Protein AF-A0AAU8EAW0-F1 (afdb_monomer)

Mean predicted aligned error: 10.94 Å

Structure (mmCIF, N/CA/C/O backbone):
data_AF-A0AAU8EAW0-F1
#
_entry.id   AF-A0AAU8EAW0-F1
#
loop_
_atom_site.group_PDB
_atom_site.id
_atom_site.type_symbol
_atom_site.label_atom_id
_atom_site.label_alt_id
_atom_site.label_comp_id
_atom_site.label_asym_id
_atom_site.label_entity_id
_atom_site.label_seq_id
_atom_site.pdbx_PDB_ins_code
_atom_site.Cartn_x
_atom_site.Cartn_y
_atom_site.Cartn_z
_atom_site.occupancy
_atom_site.B_iso_or_equiv
_atom_site.auth_seq_id
_atom_site.auth_comp_id
_atom_site.auth_asym_id
_atom_site.auth_atom_id
_atom_site.pdbx_PDB_model_num
ATOM 1 N N . MET A 1 1 ? -35.815 16.300 14.036 1.00 59.84 1 MET A N 1
ATOM 2 C CA . MET A 1 1 ? -35.276 15.001 14.479 1.00 59.84 1 MET A CA 1
ATOM 3 C C . MET A 1 1 ? -35.008 14.168 13.234 1.00 59.84 1 MET A C 1
ATOM 5 O O . MET A 1 1 ? -35.953 13.705 12.611 1.00 59.84 1 MET A O 1
ATOM 9 N N . ARG A 1 2 ? -33.753 14.115 12.787 1.00 53.47 2 ARG A N 1
ATOM 10 C CA . ARG A 1 2 ? -33.282 13.189 11.749 1.00 53.47 2 ARG A CA 1
ATOM 11 C C . ARG A 1 2 ? -31.911 12.722 12.204 1.00 53.47 2 ARG A C 1
ATOM 13 O O . ARG A 1 2 ? -30.925 13.433 12.042 1.00 53.47 2 ARG A O 1
ATOM 20 N N . ASP A 1 3 ? -31.954 11.607 12.911 1.00 53.25 3 ASP A N 1
ATOM 21 C CA . ASP A 1 3 ? -30.806 10.803 13.284 1.00 53.25 3 ASP A CA 1
ATOM 22 C C . ASP A 1 3 ? -30.134 10.207 12.041 1.00 53.25 3 ASP A C 1
ATOM 24 O O . ASP A 1 3 ? -30.761 10.057 10.990 1.00 53.25 3 ASP A O 1
ATOM 28 N N . ASP A 1 4 ? -28.865 9.854 12.228 1.00 49.25 4 ASP A N 1
ATOM 29 C CA . ASP A 1 4 ? -28.099 8.898 11.430 1.00 49.25 4 ASP A CA 1
ATOM 30 C C . ASP A 1 4 ? -27.756 9.250 9.975 1.00 49.25 4 ASP A C 1
ATOM 32 O O . ASP A 1 4 ? -28.140 8.584 9.018 1.00 49.25 4 ASP A O 1
ATOM 36 N N . PHE A 1 5 ? -26.836 10.202 9.821 1.00 48.66 5 PHE A N 1
ATOM 37 C CA . PHE A 1 5 ? -25.727 9.985 8.886 1.00 48.66 5 PHE A CA 1
ATOM 38 C C . PHE A 1 5 ? -24.404 10.039 9.645 1.00 48.66 5 PHE A C 1
ATOM 40 O O . PHE A 1 5 ? -23.495 10.802 9.321 1.00 48.66 5 PHE A O 1
ATOM 47 N N . ALA A 1 6 ? -24.264 9.153 10.634 1.00 43.41 6 ALA A N 1
ATOM 48 C CA . ALA A 1 6 ? -22.962 8.592 10.954 1.00 43.41 6 ALA A CA 1
ATOM 49 C C . ALA A 1 6 ? -22.536 7.695 9.780 1.00 43.41 6 ALA A C 1
ATOM 51 O O . ALA A 1 6 ? -22.414 6.477 9.904 1.00 43.41 6 ALA A O 1
ATOM 52 N N . ILE A 1 7 ? -22.289 8.304 8.613 1.00 44.94 7 ILE A N 1
ATOM 53 C CA . ILE A 1 7 ? -21.352 7.720 7.668 1.00 44.94 7 ILE A CA 1
ATOM 54 C C . ILE A 1 7 ? -20.058 7.742 8.463 1.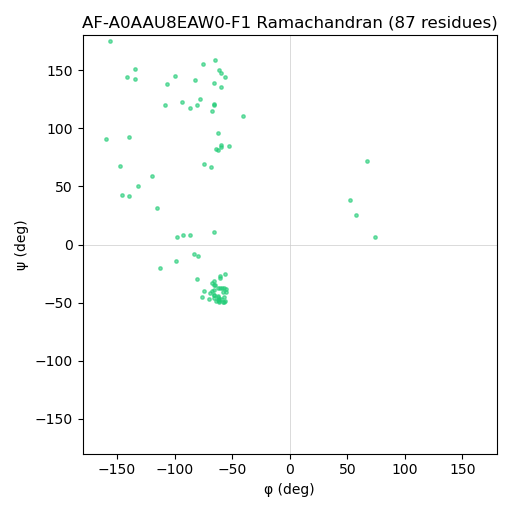00 44.94 7 ILE A C 1
ATOM 56 O O . ILE A 1 7 ? -19.394 8.773 8.574 1.00 44.94 7 ILE A O 1
ATOM 60 N N . LYS A 1 8 ? -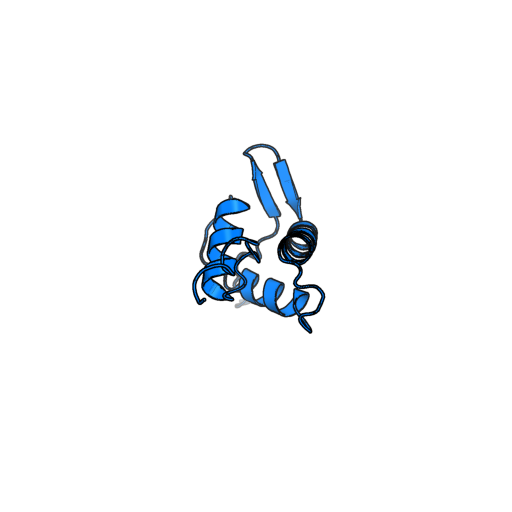19.743 6.610 9.097 1.00 40.16 8 LYS A N 1
ATOM 61 C CA . LYS A 1 8 ? -18.371 6.231 9.373 1.00 40.16 8 LYS A CA 1
ATOM 62 C C . LYS A 1 8 ? -17.688 6.320 8.016 1.00 40.16 8 LYS A C 1
ATOM 64 O O . LYS A 1 8 ? -17.639 5.340 7.283 1.00 40.16 8 LYS A O 1
ATOM 69 N N . GLN A 1 9 ? -17.234 7.516 7.647 1.00 40.25 9 GLN A N 1
ATOM 70 C CA . GL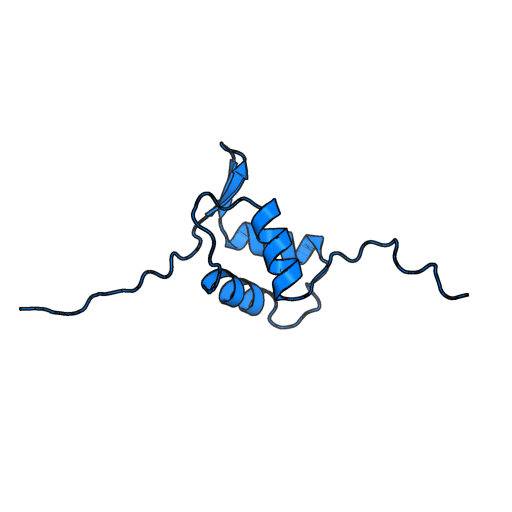N A 1 9 ? -16.191 7.686 6.667 1.00 40.25 9 GLN A CA 1
ATOM 71 C C . GLN A 1 9 ? -14.999 7.028 7.343 1.00 40.25 9 GLN A C 1
ATOM 73 O O . GLN A 1 9 ? -14.208 7.667 8.032 1.00 40.25 9 GLN A O 1
ATOM 78 N N . VAL A 1 10 ? -14.949 5.697 7.223 1.00 41.25 10 VAL A N 1
ATOM 79 C CA . VAL A 1 10 ? -13.702 4.968 7.083 1.00 41.25 10 VAL A CA 1
ATOM 80 C C . VAL A 1 10 ? -12.916 5.859 6.154 1.00 41.25 10 VAL A C 1
ATOM 82 O O . VAL A 1 10 ? -13.397 6.130 5.051 1.00 41.25 10 VAL A O 1
ATOM 85 N N . VAL A 1 11 ? -11.870 6.478 6.697 1.00 47.16 11 VAL A N 1
ATOM 86 C CA . VAL A 1 11 ? -11.070 7.500 6.033 1.00 47.16 11 VAL A CA 1
ATOM 87 C C . VAL A 1 11 ? -10.508 6.822 4.796 1.00 47.16 11 VAL A C 1
ATOM 89 O O . VAL A 1 11 ? -9.459 6.191 4.835 1.00 47.16 11 VAL A O 1
ATOM 92 N N . SER A 1 12 ? -11.304 6.845 3.732 1.00 56.69 12 SER A N 1
ATOM 93 C CA . SER A 1 12 ? -11.029 6.172 2.484 1.00 56.69 12 SER A CA 1
ATOM 94 C C . SER A 1 12 ? -9.843 6.935 1.965 1.00 56.69 12 SER A C 1
ATOM 96 O O . SER A 1 12 ? -9.905 8.155 1.815 1.00 56.69 12 SER A O 1
ATOM 98 N N . LEU A 1 13 ? -8.728 6.232 1.883 1.00 65.06 13 LEU A N 1
ATOM 99 C CA . LEU A 1 13 ? -7.397 6.768 1.683 1.00 65.06 13 LEU A CA 1
ATOM 100 C C . LEU A 1 13 ? -7.355 7.471 0.317 1.00 65.06 13 LEU A C 1
ATOM 102 O O . LEU A 1 13 ? -6.982 6.879 -0.680 1.00 65.06 13 LEU A O 1
ATOM 106 N N . ALA A 1 14 ? -7.831 8.716 0.238 1.00 65.94 14 ALA A N 1
ATOM 107 C CA . ALA A 1 14 ? -8.141 9.353 -1.042 1.00 65.94 14 ALA A CA 1
ATOM 108 C C . ALA A 1 14 ? -6.879 9.570 -1.889 1.00 65.94 14 ALA A C 1
ATOM 110 O O . ALA A 1 14 ? -6.908 9.432 -3.113 1.00 65.94 14 ALA A O 1
ATOM 111 N N . CYS A 1 15 ? -5.760 9.864 -1.220 1.00 70.25 15 CYS A N 1
ATOM 112 C CA . CYS A 1 15 ? -4.467 10.111 -1.838 1.00 70.25 15 CYS A CA 1
ATOM 113 C C . CYS A 1 15 ? -3.341 9.498 -1.003 1.00 70.25 15 CYS A C 1
ATOM 115 O O . CYS A 1 15 ? -3.364 9.554 0.230 1.00 70.25 15 CYS A O 1
ATOM 117 N N . VAL A 1 16 ? -2.321 8.988 -1.691 1.00 77.31 16 VAL A N 1
ATOM 118 C CA . VAL A 1 16 ? -1.063 8.534 -1.089 1.00 77.31 16 VAL A CA 1
ATOM 119 C C . VAL A 1 16 ? 0.022 9.557 -1.411 1.00 77.31 16 VAL A C 1
ATOM 121 O O . VAL A 1 16 ? 0.092 10.064 -2.531 1.00 77.31 16 VAL A O 1
ATOM 124 N N . TYR A 1 17 ? 0.867 9.878 -0.438 1.00 74.62 17 TYR A N 1
ATOM 125 C CA . TYR A 1 17 ? 1.953 10.843 -0.583 1.00 74.62 17 TYR A CA 1
ATOM 126 C C . TYR A 1 17 ? 3.242 10.096 -0.959 1.00 74.62 17 TYR A C 1
ATOM 128 O O . TYR A 1 17 ? 3.666 9.202 -0.227 1.00 74.62 17 TYR A O 1
ATOM 136 N N . LEU A 1 18 ? 3.889 10.435 -2.085 1.00 70.69 18 LEU A N 1
ATOM 137 C CA . LEU A 1 18 ? 5.293 10.024 -2.284 1.00 70.69 18 LEU A CA 1
ATOM 138 C C . LEU A 1 18 ? 6.238 10.964 -1.532 1.00 70.69 18 LEU A C 1
ATOM 140 O O . LEU A 1 18 ? 7.326 10.551 -1.140 1.00 70.69 18 LEU A O 1
ATOM 144 N N . SER A 1 19 ? 5.858 12.230 -1.363 1.00 68.75 19 SER A N 1
ATOM 145 C CA . SER A 1 19 ? 6.653 13.256 -0.686 1.00 68.75 19 SER A CA 1
ATOM 146 C C . SER A 1 19 ? 5.747 14.365 -0.154 1.00 68.75 19 SER A C 1
ATOM 148 O O . SER A 1 19 ? 4.549 14.388 -0.425 1.00 68.75 19 SER A O 1
ATOM 150 N N . SER A 1 20 ? 6.315 15.324 0.579 1.00 67.31 20 SER A N 1
ATOM 151 C CA . SER A 1 20 ? 5.569 16.447 1.168 1.00 67.31 20 SER A CA 1
ATOM 152 C C . SER A 1 20 ? 4.784 17.280 0.143 1.00 67.31 20 SER A C 1
ATOM 154 O O . SER A 1 20 ? 3.794 17.912 0.499 1.00 67.31 20 SER A O 1
ATOM 156 N N . THR A 1 21 ? 5.220 17.285 -1.120 1.00 72.06 21 THR A N 1
ATOM 157 C CA . THR A 1 21 ? 4.612 18.042 -2.227 1.00 72.06 21 THR A CA 1
ATOM 158 C C . THR A 1 21 ? 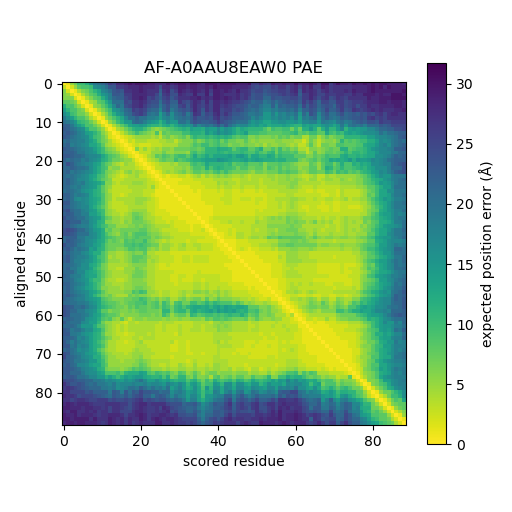3.977 17.157 -3.298 1.00 72.06 21 THR A C 1
ATOM 160 O O . THR A 1 21 ? 3.123 17.625 -4.046 1.00 72.06 21 THR A O 1
ATOM 163 N N . GLU A 1 22 ? 4.367 15.884 -3.375 1.00 76.69 22 GLU A N 1
ATOM 164 C CA . GLU A 1 22 ? 3.931 14.954 -4.417 1.00 76.69 22 GLU A CA 1
ATOM 165 C C . GLU A 1 22 ? 2.963 13.921 -3.844 1.00 76.69 22 GLU A C 1
ATOM 167 O O . GLU A 1 22 ? 3.301 13.145 -2.944 1.00 76.69 22 GLU A O 1
ATOM 172 N N . HIS A 1 23 ? 1.753 13.907 -4.394 1.00 77.38 23 HIS A N 1
ATOM 173 C CA . HIS A 1 23 ? 0.670 13.014 -4.011 1.00 77.38 23 HIS A CA 1
ATOM 174 C C . HIS A 1 23 ? 0.008 12.426 -5.257 1.00 77.38 23 HIS A C 1
ATOM 176 O O . HIS A 1 23 ? 0.000 13.037 -6.325 1.00 77.38 23 HIS A O 1
ATOM 182 N N . PHE A 1 24 ? -0.544 11.225 -5.111 1.00 78.06 24 PHE A N 1
ATOM 183 C CA . PHE A 1 24 ? -1.065 10.421 -6.212 1.00 78.06 24 PHE A CA 1
ATOM 184 C C . PHE A 1 24 ? -2.421 9.874 -5.788 1.00 78.06 24 PHE A C 1
ATOM 186 O O . PHE A 1 24 ? -2.584 9.488 -4.622 1.00 78.06 24 PHE A O 1
ATOM 193 N N . PRO A 1 25 ? -3.382 9.806 -6.721 1.00 82.38 25 PRO A N 1
ATOM 194 C CA . PRO A 1 25 ? -4.633 9.107 -6.484 1.00 82.38 25 PRO A CA 1
ATOM 195 C C . PRO A 1 25 ? -4.372 7.652 -6.090 1.00 82.38 25 PRO A C 1
ATOM 197 O O . PRO A 1 25 ? -3.458 7.016 -6.630 1.00 82.38 25 PRO A O 1
ATOM 200 N N . LEU A 1 26 ? -5.202 7.118 -5.194 1.00 79.38 26 LEU A N 1
ATOM 201 C CA . LEU A 1 26 ? -5.089 5.738 -4.718 1.00 79.38 26 LEU A CA 1
ATOM 202 C C . LEU A 1 26 ? -5.102 4.715 -5.867 1.00 79.38 26 LEU A C 1
ATOM 204 O O . LEU A 1 26 ? -4.280 3.804 -5.873 1.00 79.38 26 LEU A O 1
ATOM 208 N N . ASP A 1 27 ? -5.947 4.906 -6.885 1.00 80.56 27 ASP A N 1
ATOM 209 C CA . ASP A 1 27 ? -5.992 4.049 -8.081 1.00 80.56 27 ASP A CA 1
ATOM 210 C C . ASP A 1 27 ? -4.646 3.981 -8.819 1.00 80.56 27 ASP A C 1
ATOM 212 O O . ASP A 1 27 ? -4.203 2.916 -9.258 1.00 80.56 27 ASP A O 1
ATOM 216 N N . SER A 1 28 ? -3.955 5.120 -8.925 1.00 84.00 28 SER A N 1
ATOM 217 C CA . SER A 1 28 ? -2.644 5.190 -9.575 1.00 84.00 28 SER A CA 1
ATOM 218 C C . SER A 1 28 ? -1.591 4.439 -8.756 1.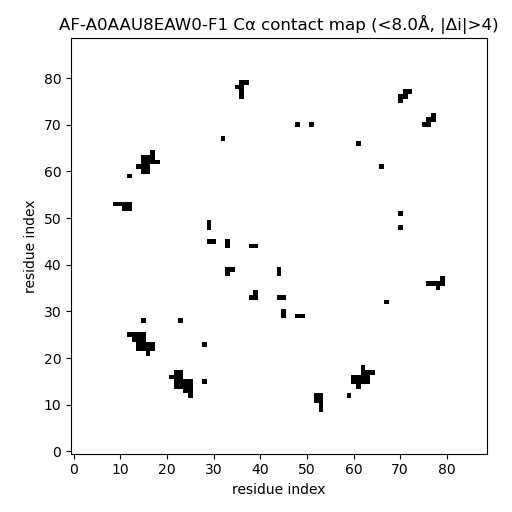00 84.00 28 SER A C 1
ATOM 220 O O . SER A 1 28 ? -0.775 3.693 -9.308 1.00 84.00 28 SER A O 1
ATOM 222 N N . TYR A 1 29 ? -1.661 4.572 -7.427 1.00 86.38 29 TYR A N 1
ATOM 223 C CA . TYR A 1 29 ? -0.824 3.823 -6.496 1.00 86.38 29 TYR A CA 1
ATOM 224 C C . TYR A 1 29 ? -1.048 2.306 -6.608 1.00 86.38 29 TYR A C 1
ATOM 226 O O . TYR A 1 29 ? -0.076 1.568 -6.765 1.00 86.38 29 TYR A O 1
ATOM 234 N N . ILE A 1 30 ? -2.301 1.835 -6.599 1.00 87.19 30 ILE A N 1
ATOM 235 C CA . ILE A 1 30 ? -2.644 0.406 -6.725 1.00 87.19 30 ILE A CA 1
ATOM 236 C C . ILE A 1 30 ? -2.039 -0.170 -8.010 1.00 87.19 30 ILE A C 1
ATOM 238 O O . ILE A 1 30 ? -1.317 -1.172 -7.977 1.00 87.19 30 ILE A O 1
ATOM 242 N N . GLY A 1 31 ? -2.236 0.519 -9.138 1.00 87.88 31 GLY A N 1
ATOM 243 C CA . GLY A 1 31 ? -1.665 0.110 -10.418 1.00 87.88 31 GLY A CA 1
ATOM 244 C C . GLY A 1 31 ? -0.131 0.060 -10.410 1.00 87.88 31 GLY A C 1
ATOM 245 O O . GLY A 1 31 ? 0.464 -0.842 -11.009 1.00 87.88 31 GLY A O 1
ATOM 246 N N . GLN A 1 32 ? 0.534 0.997 -9.729 1.00 86.62 32 GLN A N 1
ATOM 247 C CA . GLN A 1 32 ? 1.991 0.993 -9.568 1.00 86.62 32 GLN A CA 1
ATOM 248 C C . GLN A 1 32 ? 2.471 -0.150 -8.663 1.00 86.62 32 GLN A C 1
ATOM 250 O O . GLN A 1 32 ? 3.461 -0.813 -8.990 1.00 86.62 32 GLN A O 1
ATOM 255 N N . TYR A 1 33 ? 1.767 -0.420 -7.564 1.00 86.81 33 TYR A N 1
ATOM 256 C CA . TYR A 1 33 ? 2.088 -1.493 -6.626 1.00 86.81 33 TYR A CA 1
ATOM 257 C C . TYR A 1 33 ? 2.024 -2.869 -7.307 1.00 86.81 33 TYR A C 1
ATOM 259 O O . TYR A 1 33 ? 3.002 -3.621 -7.278 1.00 86.81 33 TYR A O 1
ATOM 267 N N . ILE A 1 34 ? 0.933 -3.152 -8.032 1.00 87.44 34 ILE A N 1
ATOM 268 C CA . ILE A 1 34 ? 0.751 -4.398 -8.798 1.00 87.44 34 ILE A CA 1
ATOM 269 C C . ILE A 1 34 ? 1.879 -4.589 -9.814 1.00 87.44 34 ILE A C 1
ATOM 271 O O . ILE A 1 34 ? 2.434 -5.684 -9.935 1.00 87.44 34 ILE A O 1
ATOM 275 N N . LYS A 1 35 ? 2.234 -3.527 -10.550 1.00 86.69 35 LYS A N 1
ATOM 276 C CA . LYS A 1 35 ? 3.316 -3.558 -11.546 1.00 86.69 35 LYS A CA 1
ATOM 277 C C . LYS A 1 35 ? 4.663 -3.875 -10.907 1.00 86.69 35 LYS A C 1
ATOM 279 O O . LYS A 1 35 ? 5.377 -4.738 -11.403 1.00 86.69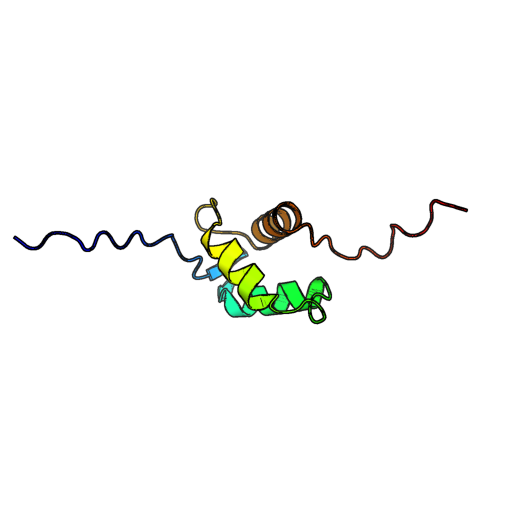 35 LYS A O 1
ATOM 284 N N . THR A 1 36 ? 4.986 -3.198 -9.811 1.00 83.62 36 THR A N 1
ATOM 285 C CA . THR A 1 36 ? 6.294 -3.304 -9.148 1.00 83.62 36 THR A CA 1
ATOM 286 C C . THR A 1 36 ? 6.501 -4.681 -8.517 1.00 83.62 36 THR A C 1
ATOM 288 O O . THR A 1 36 ? 7.613 -5.196 -8.501 1.00 83.62 36 THR A O 1
ATOM 291 N N . ARG A 1 37 ? 5.426 -5.308 -8.027 1.00 82.44 37 ARG A N 1
ATOM 292 C CA . ARG A 1 37 ? 5.460 -6.627 -7.374 1.00 82.44 37 ARG A CA 1
ATOM 293 C C . ARG A 1 37 ? 5.082 -7.783 -8.309 1.00 82.44 37 ARG A C 1
ATOM 295 O O . ARG A 1 37 ? 4.964 -8.914 -7.856 1.00 82.44 37 ARG A O 1
ATOM 302 N N . ASN A 1 38 ? 4.897 -7.506 -9.603 1.00 84.62 38 ASN A N 1
ATOM 303 C CA . ASN A 1 38 ? 4.471 -8.471 -10.620 1.00 84.62 38 ASN A CA 1
ATOM 304 C C . ASN A 1 38 ? 3.187 -9.250 -10.250 1.00 84.62 38 ASN A C 1
ATOM 306 O O 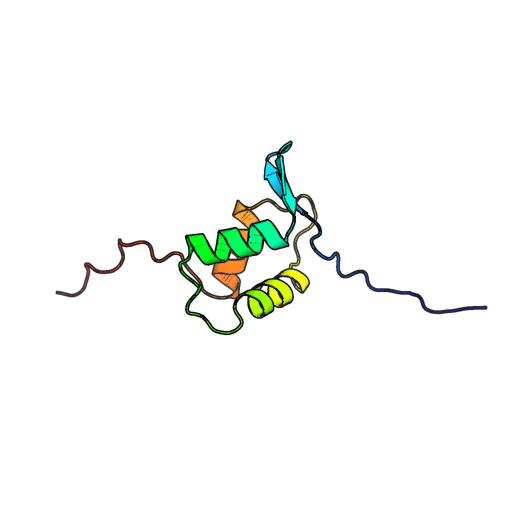. ASN A 1 38 ? 3.047 -10.434 -10.548 1.00 84.62 38 ASN A O 1
ATOM 310 N N . LEU A 1 39 ? 2.222 -8.582 -9.611 1.00 83.44 39 LEU A N 1
ATOM 311 C CA . LEU A 1 39 ? 0.996 -9.214 -9.100 1.00 83.44 39 LEU A CA 1
ATOM 312 C C . LEU A 1 39 ? -0.127 -9.295 -10.140 1.00 83.44 39 LEU A C 1
ATOM 314 O O . LEU A 1 39 ? -1.242 -9.673 -9.808 1.00 83.44 39 LEU A O 1
ATOM 318 N N . ARG A 1 40 ? 0.139 -8.961 -11.409 1.00 83.38 40 ARG A N 1
ATOM 319 C CA . ARG A 1 40 ? -0.881 -8.980 -12.477 1.00 83.38 40 ARG A CA 1
ATOM 320 C C . ARG A 1 40 ? -1.497 -10.360 -12.702 1.00 83.38 40 ARG A C 1
ATOM 322 O O . ARG A 1 40 ? -2.622 -10.451 -13.174 1.00 83.38 40 ARG A O 1
ATOM 329 N N . SER A 1 41 ? -0.753 -11.418 -12.389 1.00 82.38 41 SER A N 1
ATOM 330 C CA . SER A 1 41 ? -1.228 -12.801 -12.486 1.00 82.38 41 SER A CA 1
ATOM 331 C C . SER A 1 41 ? -2.096 -13.220 -11.296 1.00 82.38 41 SER A C 1
ATOM 333 O O . SER A 1 41 ? -2.685 -14.297 -11.332 1.00 82.38 41 SER A O 1
ATOM 335 N N . VAL A 1 42 ? -2.167 -12.404 -10.236 1.00 82.88 42 VAL A N 1
ATOM 336 C CA . VAL A 1 42 ? -3.012 -12.673 -9.071 1.00 82.88 42 VAL A CA 1
ATOM 337 C C . VAL A 1 42 ? -4.448 -12.252 -9.404 1.00 82.88 42 VAL A C 1
ATOM 339 O O . VAL A 1 42 ? -4.691 -11.080 -9.704 1.00 82.88 42 VAL A O 1
ATOM 342 N N . PRO A 1 43 ? -5.420 -13.178 -9.361 1.00 84.12 43 PRO A N 1
ATOM 343 C CA . PRO A 1 43 ? -6.804 -12.849 -9.666 1.00 84.12 43 PRO A CA 1
ATOM 344 C C . PRO A 1 43 ? -7.371 -11.891 -8.616 1.00 84.12 43 PRO A C 1
ATOM 346 O O . PRO A 1 43 ? -7.148 -12.064 -7.419 1.00 84.12 43 PRO A O 1
ATOM 349 N N . ASN A 1 44 ? -8.146 -10.901 -9.067 1.00 86.44 44 ASN A N 1
ATOM 350 C CA . ASN A 1 44 ? -8.798 -9.899 -8.216 1.00 86.44 44 ASN A CA 1
ATOM 351 C C . ASN A 1 44 ? -7.838 -9.079 -7.337 1.00 86.44 44 ASN A C 1
ATOM 353 O O . ASN A 1 44 ? -8.254 -8.573 -6.295 1.00 86.44 44 ASN A O 1
ATOM 357 N N . ILE A 1 45 ? -6.572 -8.926 -7.740 1.00 86.12 45 ILE A N 1
ATOM 358 C CA . ILE A 1 45 ? -5.582 -8.202 -6.938 1.00 86.12 45 ILE A CA 1
ATOM 359 C C . ILE A 1 45 ? -5.984 -6.749 -6.664 1.00 86.12 45 ILE A C 1
ATOM 361 O O . ILE A 1 45 ? -5.798 -6.284 -5.544 1.00 86.12 45 ILE A O 1
ATOM 365 N N . ASP A 1 46 ? -6.599 -6.061 -7.628 1.00 85.31 46 ASP A N 1
ATOM 366 C CA . ASP A 1 46 ? -7.102 -4.696 -7.449 1.00 85.31 46 ASP A CA 1
ATOM 367 C C . ASP A 1 46 ? -8.145 -4.626 -6.324 1.00 85.31 46 ASP A C 1
ATOM 369 O O . ASP A 1 46 ? -8.024 -3.806 -5.419 1.00 85.31 46 ASP A O 1
ATOM 373 N N . ASN A 1 47 ? -9.115 -5.549 -6.312 1.00 86.19 47 ASN A N 1
ATOM 374 C CA . ASN A 1 47 ? -10.137 -5.619 -5.262 1.00 86.19 47 ASN A CA 1
ATOM 375 C C . ASN A 1 47 ? -9.539 -5.987 -3.899 1.00 86.19 47 ASN A C 1
ATOM 377 O O . ASN A 1 47 ? -9.949 -5.429 -2.882 1.00 86.19 47 ASN A O 1
ATOM 381 N N . ILE A 1 48 ? -8.568 -6.907 -3.867 1.00 87.69 48 ILE A N 1
ATOM 382 C CA . ILE A 1 48 ? -7.863 -7.281 -2.634 1.00 87.69 48 ILE A CA 1
ATOM 383 C C . ILE A 1 48 ? -7.133 -6.062 -2.068 1.00 87.69 48 ILE A C 1
ATOM 385 O O . ILE A 1 48 ? -7.252 -5.784 -0.876 1.00 87.69 48 ILE A O 1
ATOM 389 N N . LEU A 1 49 ? -6.403 -5.322 -2.906 1.00 86.44 49 LEU A N 1
ATOM 390 C CA . LEU A 1 49 ? -5.682 -4.121 -2.493 1.00 86.44 49 LEU A CA 1
ATOM 391 C C . LEU A 1 49 ? -6.645 -3.035 -2.019 1.00 86.44 49 LEU A C 1
ATOM 393 O O . LEU A 1 49 ? -6.453 -2.533 -0.916 1.00 86.44 49 LEU A O 1
ATOM 397 N N . SER A 1 50 ? -7.706 -2.731 -2.772 1.00 84.56 50 SER A N 1
ATOM 398 C CA . SER A 1 50 ? -8.719 -1.750 -2.362 1.00 84.56 50 SER A CA 1
ATOM 399 C C . SER A 1 50 ? -9.352 -2.109 -1.017 1.00 84.56 50 SER A C 1
ATOM 401 O O . SER A 1 50 ? -9.336 -1.288 -0.106 1.00 84.56 50 SER A O 1
ATOM 403 N N . SER A 1 51 ? -9.807 -3.353 -0.838 1.00 85.62 51 SER A N 1
ATOM 404 C CA . SER A 1 51 ? -10.419 -3.797 0.424 1.00 85.62 51 SER A CA 1
ATOM 405 C C . SER A 1 51 ? -9.431 -3.792 1.597 1.00 85.62 51 SER A C 1
ATOM 407 O O . SER A 1 51 ? -9.776 -3.457 2.732 1.00 85.62 51 SER A O 1
ATOM 409 N N . THR A 1 52 ? -8.163 -4.103 1.324 1.00 86.00 52 THR A N 1
ATOM 410 C CA . THR A 1 52 ? -7.093 -4.009 2.322 1.00 86.00 52 THR A CA 1
ATOM 411 C C . THR A 1 52 ? -6.855 -2.553 2.722 1.00 86.00 52 THR A C 1
ATOM 413 O O . THR A 1 52 ? -6.757 -2.251 3.907 1.00 86.00 52 THR A O 1
ATOM 416 N N . LEU A 1 53 ? -6.833 -1.631 1.759 1.00 82.31 53 LEU A N 1
ATOM 417 C CA . LEU A 1 53 ? -6.642 -0.196 1.986 1.00 82.31 53 LEU A CA 1
ATOM 418 C C . LEU A 1 53 ? -7.803 0.449 2.756 1.00 82.31 53 LEU A C 1
ATOM 420 O O . LEU A 1 53 ? -7.559 1.351 3.554 1.00 82.31 53 LEU A O 1
ATOM 424 N N . GLU A 1 54 ? -9.034 -0.046 2.604 1.00 82.62 54 GLU A N 1
ATOM 425 C CA . GLU A 1 54 ? -10.173 0.361 3.446 1.00 82.62 54 GLU A CA 1
ATOM 426 C C . GLU A 1 54 ? -9.944 0.042 4.932 1.00 82.62 54 GLU A C 1
ATOM 428 O O . GLU A 1 54 ? -10.438 0.745 5.809 1.00 82.62 54 GLU A O 1
ATOM 433 N N . SER A 1 55 ? -9.161 -0.997 5.228 1.00 82.38 55 SER A N 1
ATOM 434 C CA . SER A 1 55 ? -8.815 -1.398 6.596 1.00 82.38 55 SER A CA 1
ATOM 435 C C . SER A 1 55 ? -7.511 -0.769 7.100 1.00 82.38 55 SER A C 1
ATOM 437 O O . SER A 1 55 ? -7.018 -1.156 8.163 1.00 82.38 55 SER A O 1
ATOM 439 N N . TYR A 1 56 ? -6.923 0.176 6.358 1.00 83.06 56 TYR A N 1
ATOM 440 C CA . TYR A 1 56 ? -5.658 0.791 6.745 1.00 83.06 56 TYR A CA 1
ATOM 441 C C . TYR A 1 56 ? -5.812 1.620 8.031 1.00 83.06 56 TYR A C 1
ATOM 443 O O . TYR A 1 56 ? -6.585 2.579 8.058 1.00 83.06 56 TYR A O 1
ATOM 451 N N . PRO A 1 57 ? -5.063 1.307 9.107 1.00 79.31 57 PRO A N 1
ATOM 452 C CA . PRO A 1 57 ? -5.211 2.002 10.385 1.00 79.31 57 PRO A CA 1
ATOM 453 C C . PRO A 1 57 ? -4.427 3.323 10.462 1.00 79.31 57 PRO A C 1
ATOM 455 O O . PRO A 1 57 ? -4.537 4.039 11.461 1.00 79.31 57 PRO A O 1
ATOM 458 N N . GLY A 1 58 ? -3.584 3.628 9.470 1.00 73.62 58 GLY A N 1
ATOM 459 C CA . GLY A 1 58 ? -2.718 4.805 9.498 1.00 73.62 58 GLY A CA 1
ATOM 460 C C . GLY A 1 58 ? -3.472 6.105 9.218 1.00 73.62 58 GLY A C 1
ATOM 461 O O . GLY A 1 58 ? -4.531 6.128 8.594 1.00 73.62 58 GLY A O 1
ATOM 462 N N . LYS A 1 59 ? -2.915 7.213 9.713 1.00 70.56 59 LYS A N 1
ATOM 463 C CA . LYS A 1 59 ? -3.498 8.551 9.562 1.00 70.56 59 LYS A CA 1
ATOM 464 C C . LYS A 1 59 ? -2.800 9.311 8.430 1.00 70.56 59 LYS A C 1
ATOM 466 O O . LYS A 1 59 ? -1.590 9.161 8.279 1.00 70.56 59 LYS A O 1
ATOM 471 N N . PRO A 1 60 ? -3.518 10.154 7.668 1.00 67.75 60 PRO A N 1
ATOM 472 C CA . PRO A 1 60 ? -2.892 11.028 6.681 1.00 67.75 60 PRO A CA 1
ATOM 473 C C . PRO A 1 60 ? -1.873 11.995 7.316 1.00 67.75 60 PRO A C 1
ATOM 475 O O . PRO A 1 60 ? -2.112 12.454 8.439 1.00 67.75 60 PRO A O 1
ATOM 478 N N . PRO A 1 61 ? -0.794 12.372 6.601 1.00 72.56 61 PRO A N 1
ATOM 479 C CA . PRO A 1 61 ? -0.431 11.945 5.245 1.00 72.56 61 PRO A CA 1
ATOM 480 C C . PRO A 1 61 ? 0.185 10.538 5.226 1.00 72.56 61 PRO A C 1
ATOM 482 O O . PRO A 1 61 ? 1.171 10.271 5.905 1.00 72.56 61 PRO A O 1
ATOM 485 N N . VAL A 1 62 ? -0.390 9.640 4.422 1.00 77.75 62 VAL A N 1
ATOM 486 C CA . VAL A 1 62 ? 0.099 8.262 4.293 1.00 77.75 62 VAL A CA 1
ATOM 487 C C . VAL A 1 62 ? 1.190 8.224 3.238 1.00 77.75 62 VAL A C 1
ATOM 489 O O . VAL A 1 62 ? 0.933 8.518 2.069 1.00 77.75 62 VAL A O 1
ATOM 492 N N . MET A 1 63 ? 2.400 7.865 3.651 1.00 84.44 63 MET A N 1
ATOM 493 C CA . MET A 1 63 ? 3.539 7.779 2.747 1.00 84.44 63 MET A CA 1
ATOM 494 C C . MET A 1 63 ? 3.542 6.448 1.987 1.00 84.44 63 MET A C 1
ATOM 496 O O . MET A 1 63 ? 3.252 5.395 2.555 1.00 84.44 63 MET A O 1
ATOM 500 N N . VAL A 1 64 ? 3.925 6.475 0.707 1.00 84.19 64 VAL A N 1
ATOM 501 C CA . VAL A 1 64 ? 3.995 5.274 -0.150 1.00 84.19 64 VAL A CA 1
ATOM 502 C C . VAL A 1 64 ? 4.871 4.175 0.448 1.00 84.19 64 VAL A C 1
ATOM 504 O O . VAL A 1 64 ? 4.539 3.00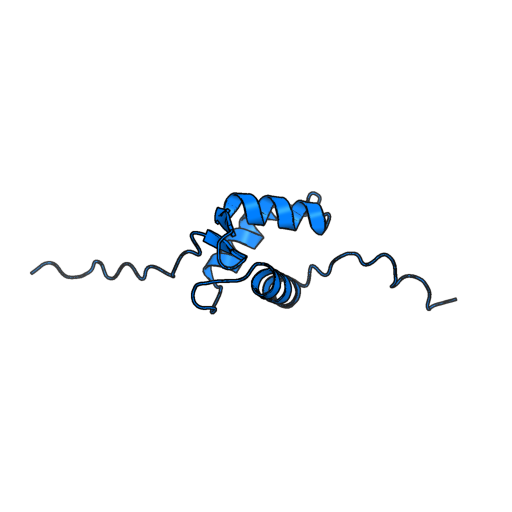0 0.337 1.00 84.19 64 VAL A O 1
ATOM 507 N N . ASN A 1 65 ? 5.987 4.528 1.086 1.00 83.12 65 ASN A N 1
ATOM 508 C CA . ASN A 1 65 ? 6.886 3.556 1.711 1.00 83.12 65 ASN A CA 1
ATOM 509 C C . ASN A 1 65 ? 6.233 2.832 2.901 1.00 83.12 65 ASN A C 1
ATOM 511 O O . ASN A 1 65 ? 6.352 1.612 3.006 1.00 83.12 65 ASN A O 1
ATOM 515 N N . GLU A 1 66 ? 5.519 3.562 3.757 1.00 84.75 66 GLU A N 1
ATOM 516 C CA . GLU A 1 66 ? 4.779 3.025 4.898 1.00 84.75 66 GLU A CA 1
ATOM 517 C C . GLU A 1 66 ? 3.637 2.133 4.417 1.00 84.75 66 GLU A C 1
ATOM 519 O O . GLU A 1 66 ? 3.500 0.999 4.877 1.00 84.75 66 GLU A O 1
ATOM 524 N N . LEU A 1 67 ? 2.885 2.604 3.418 1.00 85.00 67 LEU A N 1
ATOM 525 C CA . LEU A 1 67 ? 1.790 1.849 2.829 1.00 85.00 67 LEU A CA 1
ATOM 526 C C . LEU A 1 67 ? 2.292 0.560 2.174 1.00 85.00 67 LEU A C 1
ATOM 528 O O . LEU A 1 67 ? 1.754 -0.510 2.439 1.00 85.00 67 LEU A O 1
ATOM 532 N N . ASN A 1 68 ? 3.385 0.631 1.409 1.00 86.69 68 ASN A N 1
ATOM 533 C CA . ASN A 1 68 ? 4.031 -0.544 0.827 1.00 86.69 68 ASN A CA 1
ATOM 534 C C . ASN A 1 68 ? 4.457 -1.541 1.908 1.00 86.69 68 ASN A C 1
ATOM 536 O O . ASN A 1 68 ? 4.151 -2.722 1.794 1.00 86.69 68 ASN A O 1
ATOM 540 N N . ALA A 1 69 ? 5.140 -1.082 2.959 1.00 86.06 69 ALA A N 1
ATOM 541 C CA . ALA A 1 69 ? 5.590 -1.953 4.042 1.00 86.06 69 ALA A CA 1
ATOM 542 C C . ALA A 1 69 ? 4.413 -2.610 4.777 1.00 86.06 69 ALA A C 1
ATOM 544 O O . ALA A 1 69 ? 4.484 -3.780 5.161 1.00 86.06 69 ALA A O 1
ATOM 545 N N . TRP A 1 70 ? 3.318 -1.872 4.955 1.00 87.81 70 TRP A N 1
ATOM 546 C CA . TRP A 1 70 ? 2.115 -2.388 5.582 1.00 87.81 70 TRP A CA 1
ATOM 547 C C . TRP A 1 70 ? 1.397 -3.412 4.700 1.00 87.81 70 TRP A C 1
ATOM 549 O O . TRP A 1 70 ? 1.090 -4.494 5.190 1.00 87.81 70 TRP A O 1
ATOM 559 N N . ILE A 1 71 ? 1.189 -3.139 3.407 1.00 87.00 71 ILE A N 1
ATOM 560 C CA . ILE A 1 71 ? 0.571 -4.099 2.477 1.00 87.00 71 ILE A CA 1
ATOM 561 C C . ILE A 1 71 ? 1.439 -5.355 2.344 1.00 87.00 71 ILE A C 1
ATOM 563 O O . ILE A 1 71 ? 0.914 -6.464 2.438 1.00 87.00 71 ILE A O 1
ATOM 567 N N . ASP A 1 72 ? 2.761 -5.209 2.210 1.00 86.31 72 ASP A N 1
ATOM 568 C CA . ASP A 1 72 ? 3.700 -6.337 2.163 1.00 86.31 72 ASP A CA 1
ATOM 569 C C . ASP A 1 72 ? 3.576 -7.220 3.420 1.00 86.31 72 ASP A C 1
ATOM 571 O O . ASP A 1 72 ? 3.666 -8.446 3.331 1.00 86.31 72 ASP A O 1
ATOM 575 N N . LYS A 1 73 ? 3.356 -6.614 4.596 1.00 85.12 73 LYS A N 1
ATOM 576 C CA . LYS A 1 73 ? 3.146 -7.329 5.864 1.00 85.12 73 LYS A CA 1
ATOM 577 C C . LYS A 1 73 ? 1.756 -7.965 5.959 1.00 85.12 73 LYS A C 1
ATOM 579 O O . LYS A 1 73 ? 1.647 -9.073 6.474 1.00 85.12 73 LYS A O 1
ATOM 584 N N . THR A 1 74 ? 0.719 -7.271 5.498 1.00 86.19 74 THR A N 1
ATOM 585 C CA . THR A 1 74 ? -0.684 -7.694 5.614 1.00 86.19 74 THR A CA 1
ATOM 586 C C . THR A 1 74 ? -1.034 -8.792 4.615 1.00 86.19 74 THR A C 1
ATOM 588 O O . THR A 1 74 ? -1.661 -9.779 4.984 1.00 86.19 74 THR A O 1
ATOM 591 N N . LEU A 1 75 ? -0.611 -8.641 3.359 1.00 84.06 75 LEU A N 1
ATOM 592 C CA . LEU A 1 75 ? -0.920 -9.573 2.273 1.00 84.06 75 LEU A CA 1
ATOM 593 C C . LEU A 1 75 ? 0.208 -10.567 1.989 1.00 84.06 75 LEU A C 1
ATOM 595 O O . LEU A 1 75 ? 0.002 -11.544 1.277 1.00 84.06 75 LEU A O 1
ATOM 599 N N . GLY A 1 76 ? 1.412 -10.326 2.512 1.00 81.75 76 GLY A N 1
ATOM 600 C CA . GLY A 1 76 ? 2.565 -11.193 2.271 1.00 81.75 76 GLY A CA 1
ATOM 601 C C . GLY A 1 76 ? 3.165 -11.061 0.869 1.00 81.75 76 GLY A C 1
ATOM 602 O O . GLY A 1 76 ? 4.087 -11.809 0.541 1.00 81.75 76 GLY A O 1
ATOM 603 N N . TYR A 1 77 ? 2.698 -10.109 0.050 1.00 74.00 77 TYR A N 1
ATOM 604 C CA . TYR A 1 77 ? 3.257 -9.804 -1.269 1.00 74.00 77 TYR A CA 1
ATOM 605 C C . TYR A 1 77 ? 4.585 -9.061 -1.132 1.00 74.00 77 TYR A C 1
ATOM 607 O O . TYR A 1 77 ? 4.721 -7.880 -1.442 1.00 74.00 77 TYR A O 1
ATOM 615 N N . ARG A 1 78 ? 5.605 -9.769 -0.650 1.00 64.25 78 ARG A N 1
ATOM 616 C CA . ARG A 1 78 ? 6.973 -9.272 -0.732 1.00 64.25 78 ARG A CA 1
ATOM 617 C C . ARG A 1 78 ? 7.324 -9.098 -2.202 1.00 64.25 78 ARG A C 1
ATOM 619 O O . ARG A 1 78 ? 6.836 -9.811 -3.075 1.00 64.25 78 ARG A O 1
ATOM 626 N N . ALA A 1 79 ? 8.196 -8.137 -2.478 1.00 58.94 79 ALA A N 1
ATOM 627 C CA . ALA A 1 79 ? 8.768 -8.013 -3.810 1.00 58.94 79 ALA A CA 1
ATOM 628 C C . ALA A 1 79 ? 9.466 -9.335 -4.019 1.00 58.94 79 ALA A C 1
ATOM 630 O O . ALA A 1 79 ? 10.142 -9.812 -3.103 1.00 58.94 79 ALA A O 1
ATOM 631 N N . ALA A 1 80 ? 9.287 -9.909 -5.201 1.00 54.78 80 ALA A N 1
ATOM 632 C CA . ALA A 1 80 ? 10.238 -10.873 -5.695 1.00 54.78 80 ALA A CA 1
ATOM 633 C C . ALA A 1 80 ? 11.584 -10.140 -5.770 1.00 54.78 80 ALA A C 1
ATOM 635 O O . ALA A 1 80 ? 11.930 -9.549 -6.786 1.00 54.78 80 ALA A O 1
ATOM 636 N N . HIS A 1 81 ? 12.293 -10.073 -4.644 1.00 47.34 81 HIS A N 1
ATOM 637 C CA . HIS A 1 81 ? 13.702 -9.769 -4.642 1.00 47.34 81 HIS A CA 1
ATOM 638 C C . HIS A 1 81 ? 14.326 -10.968 -5.354 1.00 47.34 81 HIS A C 1
ATOM 640 O O . HIS A 1 81 ? 14.143 -12.092 -4.877 1.00 47.34 81 HIS A O 1
ATOM 646 N N . PRO A 1 82 ? 15.025 -10.777 -6.481 1.00 50.78 82 PRO A N 1
ATOM 647 C CA . PRO A 1 82 ? 15.694 -11.871 -7.180 1.00 50.78 82 PRO A CA 1
ATOM 648 C C . PRO A 1 82 ? 16.852 -12.507 -6.376 1.00 50.78 82 PRO A C 1
ATOM 650 O O . PRO A 1 82 ? 17.562 -13.344 -6.914 1.00 50.78 82 PRO A O 1
ATOM 653 N N . ASP A 1 83 ? 17.010 -12.185 -5.088 1.00 51.31 83 ASP A N 1
ATOM 654 C CA . ASP A 1 83 ? 18.121 -12.599 -4.218 1.00 51.31 83 ASP A CA 1
ATOM 655 C C . ASP A 1 83 ? 17.695 -13.515 -3.056 1.00 51.31 83 ASP A C 1
ATOM 657 O O . ASP A 1 83 ? 18.288 -13.506 -1.980 1.00 51.31 83 ASP A O 1
ATOM 661 N N . PHE A 1 84 ? 16.659 -14.335 -3.237 1.00 49.00 84 PHE A N 1
ATOM 662 C CA . PHE A 1 84 ? 16.405 -15.449 -2.311 1.00 49.00 84 PHE A CA 1
ATOM 663 C C . PHE A 1 84 ? 16.162 -16.756 -3.060 1.00 49.00 84 PHE A C 1
ATOM 665 O O . PHE A 1 84 ? 15.171 -17.454 -2.859 1.00 49.00 84 PHE A O 1
ATOM 672 N N . LEU A 1 85 ? 17.078 -17.057 -3.976 1.00 49.28 85 LEU A N 1
ATOM 673 C CA . LEU A 1 85 ? 17.126 -18.323 -4.698 1.00 49.28 85 LEU A CA 1
ATOM 674 C C . LEU A 1 85 ? 18.581 -18.794 -4.849 1.00 49.28 85 LEU A C 1
ATOM 676 O O . LEU A 1 85 ? 18.965 -19.264 -5.906 1.00 49.28 85 LEU A O 1
ATOM 680 N N . ASP A 1 86 ? 19.397 -18.656 -3.796 1.00 50.06 86 ASP A N 1
ATOM 681 C CA . ASP A 1 86 ? 20.754 -19.232 -3.778 1.00 50.06 86 ASP A CA 1
ATOM 682 C C . ASP A 1 86 ? 21.200 -19.712 -2.384 1.00 50.06 86 ASP A C 1
ATOM 684 O O . ASP A 1 86 ? 22.319 -19.501 -1.928 1.00 50.06 86 ASP A O 1
ATOM 688 N N . SER A 1 87 ? 20.308 -20.378 -1.649 1.00 51.00 87 SER A N 1
ATOM 689 C CA . SER A 1 87 ? 20.773 -21.194 -0.524 1.00 51.00 87 SER A CA 1
ATOM 690 C C . SER A 1 87 ? 19.891 -22.411 -0.307 1.00 51.00 87 SER A C 1
ATOM 692 O O . SER A 1 87 ? 19.165 -22.521 0.674 1.00 51.00 87 SER A O 1
ATOM 694 N N . LEU A 1 88 ? 19.939 -23.323 -1.274 1.00 52.59 88 LEU A N 1
ATOM 695 C CA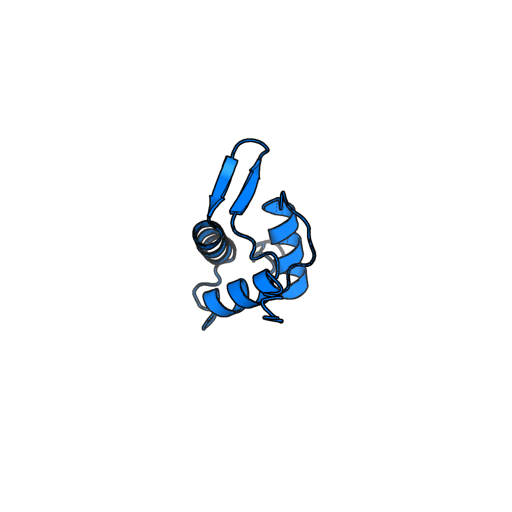 . LEU A 1 88 ? 19.954 -24.752 -0.984 1.00 52.59 88 LEU A CA 1
ATOM 696 C C . LEU A 1 88 ? 20.528 -25.466 -2.215 1.00 52.59 88 LEU A C 1
ATOM 698 O O . LEU A 1 88 ? 19.808 -25.805 -3.155 1.00 52.59 88 LEU A O 1
ATOM 702 N N . ARG A 1 89 ? 21.847 -25.638 -2.220 1.00 41.84 89 ARG A N 1
ATOM 703 C CA . ARG A 1 89 ? 22.534 -26.610 -3.064 1.00 41.84 89 ARG A CA 1
ATOM 704 C C . ARG A 1 89 ? 23.402 -27.485 -2.180 1.00 41.84 89 ARG A C 1
ATOM 706 O O . ARG A 1 89 ? 23.951 -26.935 -1.200 1.00 41.84 89 ARG A O 1
#

Solvent-accessible surface area (backbone atoms only — not comparable to full-atom values): 5738 Å² total; per-residue (Å²): 142,83,81,83,82,79,69,76,69,59,76,61,62,67,53,37,22,81,45,102,89,44,68,42,49,40,70,60,49,52,57,50,51,35,61,76,46,66,38,79,84,45,83,63,44,67,59,52,52,53,58,51,50,61,65,54,86,75,64,85,85,39,40,48,68,60,51,48,54,46,48,27,66,73,72,61,64,56,62,80,60,91,84,80,82,84,86,86,130

pLDDT: mean 72.79, std 15.19, range [40.16, 87.88]

Organism: NCBI:txid2745230

Radius of gyration: 16.39 Å; Cα contacts (8 Å, |Δi|>4): 64; chains: 1; bounding box: 58×45×27 Å

Secondary structure (DSSP, 8-state):
--------------EEESSSS-EEEHHHHHHHHHHHTTGGGSTTHHHHHHHHHHT--PPSSPBHHHHHHHHHHHH------TTSS-S--

Sequence (89 aa):
MRDDFAIKQVVSLACVYLSSTEHFPLDSYIGQYIKTRNLRSVPNIDNILSSTLESYPGKPPVMVNELNAWIDKTLGYRAAHPDFLDSLR

Foldseek 3Di:
DDDDPPPPPLVQLQWAAQDPPDIDGPLVLQVVLCVQQVVPVPPPSSVVLSVVSSVDPDDPPHHSVNSSVVCCVVVVSDRPPVPPPPPDD